Protein AF-A0A918CAI2-F1 (afdb_monomer_lite)

Secondary structure (DSSP, 8-state):
-HHHHHHHHHHHHHHHHHHHHHHHS--PPP-S-TT--HHHHSTTTTTT--SS-HHHHHHHHHHHHHHHHHHHHHHHHHHHHHHHHHHHTT--

Radius of gyration: 20.17 Å; chains: 1; bounding box: 49×28×51 Å

Structure (mmCIF, N/CA/C/O backbone):
data_AF-A0A918CAI2-F1
#
_entry.id   AF-A0A918CAI2-F1
#
loop_
_atom_site.group_PDB
_atom_site.id
_atom_site.type_symbol
_atom_site.label_atom_id
_atom_site.label_alt_id
_atom_site.label_comp_id
_atom_site.label_asym_id
_atom_site.label_entity_id
_atom_site.label_seq_id
_atom_site.pdbx_PDB_ins_code
_atom_site.Cartn_x
_atom_site.Cartn_y
_atom_site.Cartn_z
_atom_site.occupancy
_atom_site.B_iso_or_equiv
_atom_site.auth_seq_id
_atom_site.auth_comp_id
_atom_site.auth_asym_id
_atom_site.auth_atom_id
_atom_site.pdbx_PDB_model_num
ATOM 1 N N . MET A 1 1 ? -6.149 6.532 20.893 1.00 63.09 1 MET A N 1
ATOM 2 C CA . MET A 1 1 ? -6.402 5.523 19.830 1.00 63.09 1 MET A CA 1
ATOM 3 C C . MET A 1 1 ? -6.968 6.096 18.528 1.00 63.09 1 MET A C 1
ATOM 5 O O . MET A 1 1 ? -6.476 5.703 17.482 1.00 63.09 1 MET A O 1
ATOM 9 N N . LYS A 1 2 ? -7.941 7.028 18.535 1.00 66.06 2 LYS A N 1
ATOM 10 C CA . LYS A 1 2 ? -8.491 7.622 17.289 1.00 66.06 2 LYS A CA 1
ATOM 11 C C . LYS A 1 2 ? -7.423 8.243 16.369 1.00 66.06 2 LYS A C 1
ATOM 13 O O . LYS A 1 2 ? -7.466 8.021 15.169 1.00 66.06 2 LYS A O 1
ATOM 18 N N . ILE A 1 3 ? -6.442 8.943 16.947 1.00 76.00 3 ILE A N 1
ATOM 19 C CA . ILE A 1 3 ? -5.320 9.563 16.216 1.00 76.00 3 ILE A CA 1
ATOM 20 C C . ILE A 1 3 ? -4.480 8.525 15.454 1.00 76.00 3 ILE A C 1
ATOM 22 O O . ILE A 1 3 ? -4.139 8.757 14.302 1.00 76.00 3 ILE A O 1
ATOM 26 N N . GLY A 1 4 ? -4.214 7.353 16.044 1.00 79.06 4 GLY A N 1
ATOM 27 C CA . GLY A 1 4 ? -3.443 6.293 15.380 1.00 79.06 4 GLY A CA 1
ATOM 28 C C . GLY A 1 4 ? -4.169 5.681 14.180 1.00 79.06 4 GLY A C 1
ATOM 29 O O . GLY A 1 4 ? -3.551 5.382 13.166 1.00 79.06 4 GLY A O 1
ATOM 30 N N . LEU A 1 5 ? -5.496 5.567 14.258 1.00 80.06 5 LEU A N 1
ATOM 31 C CA . LEU A 1 5 ? -6.320 5.008 13.184 1.00 80.06 5 LEU A CA 1
ATOM 32 C C . LEU A 1 5 ? -6.439 5.978 11.996 1.00 80.06 5 LEU A C 1
ATOM 34 O O . LEU A 1 5 ? -6.359 5.560 10.844 1.00 80.06 5 LEU A O 1
ATOM 38 N N . VAL A 1 6 ? -6.548 7.281 12.279 1.00 82.75 6 VAL A N 1
ATOM 39 C CA . VAL A 1 6 ? -6.487 8.334 11.252 1.00 82.75 6 VA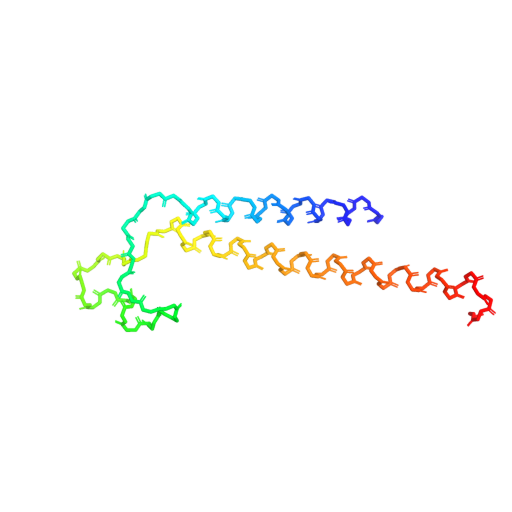L A CA 1
ATOM 40 C C . VAL A 1 6 ? -5.103 8.370 10.603 1.00 82.75 6 VAL A C 1
ATOM 42 O O . VAL A 1 6 ? -5.018 8.387 9.380 1.00 82.75 6 VAL A O 1
ATOM 45 N N . ALA A 1 7 ? -4.027 8.303 11.392 1.00 87.00 7 ALA A N 1
ATOM 46 C CA . ALA A 1 7 ? -2.664 8.265 10.866 1.00 87.00 7 ALA A CA 1
ATOM 47 C C . ALA A 1 7 ? -2.419 7.040 9.965 1.00 87.00 7 ALA A C 1
ATOM 49 O O . ALA A 1 7 ? -1.841 7.187 8.891 1.00 87.00 7 ALA A O 1
ATOM 50 N N . MET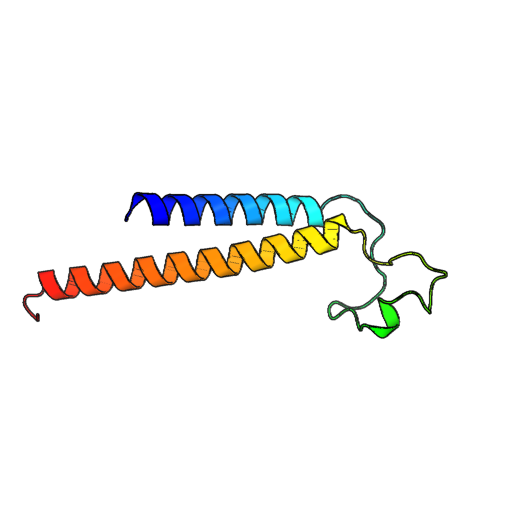 A 1 8 ? -2.917 5.855 10.343 1.00 85.88 8 MET A N 1
ATOM 51 C CA . MET A 1 8 ? -2.865 4.659 9.489 1.00 85.88 8 MET A CA 1
ATOM 52 C C . MET A 1 8 ? -3.656 4.831 8.192 1.00 85.88 8 MET A C 1
A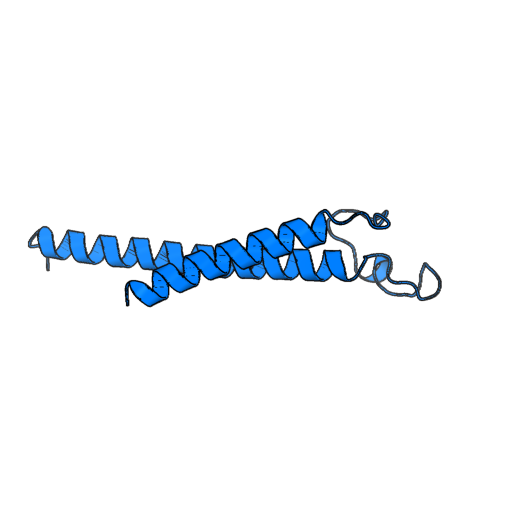TOM 54 O O . MET A 1 8 ? -3.164 4.447 7.135 1.00 85.88 8 MET A O 1
ATOM 58 N N . GLY A 1 9 ? -4.854 5.422 8.252 1.00 85.88 9 GLY A N 1
ATOM 59 C CA . GLY A 1 9 ? -5.659 5.692 7.059 1.00 85.88 9 GLY A CA 1
ATO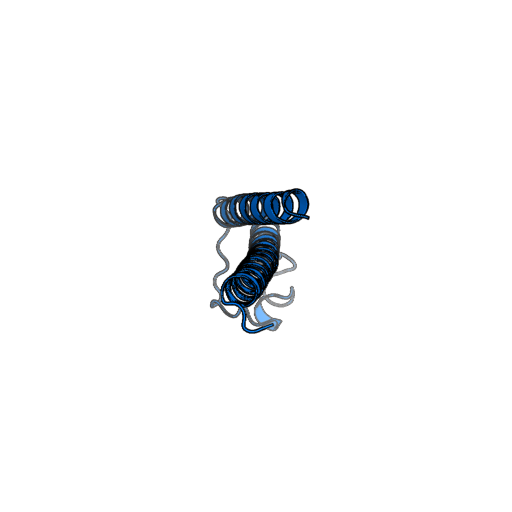M 60 C C . GLY A 1 9 ? -4.970 6.661 6.094 1.00 85.88 9 GLY A C 1
ATOM 61 O O . GLY A 1 9 ? -4.892 6.389 4.898 1.00 85.88 9 GLY A O 1
ATOM 62 N N . VAL A 1 10 ? -4.406 7.754 6.617 1.00 89.50 10 VAL A N 1
ATOM 63 C CA . VAL A 1 10 ? -3.631 8.721 5.823 1.00 89.50 10 VAL A CA 1
ATOM 64 C C . VAL A 1 10 ? -2.381 8.061 5.242 1.00 89.50 10 VAL A C 1
ATOM 66 O O . VAL A 1 10 ? -2.119 8.208 4.053 1.00 89.50 10 VAL A O 1
ATOM 69 N N . GLY A 1 11 ? -1.648 7.279 6.039 1.00 88.94 11 GLY A N 1
ATOM 70 C CA . GLY A 1 11 ? -0.473 6.542 5.574 1.00 88.94 11 GLY A CA 1
ATOM 71 C C . GLY A 1 11 ? -0.804 5.566 4.444 1.00 88.94 11 GLY A C 1
ATOM 72 O O . GLY A 1 11 ? -0.125 5.564 3.421 1.00 88.94 11 GLY A O 1
ATOM 73 N N . ALA A 1 12 ? -1.888 4.798 4.577 1.00 88.12 12 ALA A N 1
ATOM 74 C CA . ALA A 1 12 ? -2.364 3.904 3.524 1.00 88.12 12 ALA A CA 1
ATOM 75 C C . ALA A 1 12 ? -2.734 4.673 2.244 1.00 88.12 12 ALA A C 1
ATOM 77 O O . ALA A 1 12 ? -2.338 4.265 1.154 1.00 88.12 12 ALA A O 1
ATOM 78 N N . ALA A 1 13 ? -3.429 5.808 2.362 1.00 89.75 13 ALA A N 1
ATOM 79 C CA . ALA A 1 13 ? -3.776 6.642 1.212 1.00 89.75 13 ALA A CA 1
ATOM 80 C C . ALA A 1 13 ? -2.529 7.195 0.504 1.00 89.75 13 ALA A C 1
ATOM 82 O O . ALA A 1 13 ? -2.429 7.112 -0.718 1.00 89.75 13 ALA A O 1
ATOM 83 N N . VAL A 1 14 ? -1.551 7.700 1.262 1.00 93.75 14 VAL A N 1
ATOM 84 C CA . VAL A 1 14 ? -0.283 8.199 0.710 1.00 93.75 14 VAL A CA 1
ATOM 85 C C . VAL A 1 14 ? 0.476 7.076 0.003 1.00 93.75 14 VAL A C 1
ATOM 87 O O . VAL A 1 14 ? 0.891 7.255 -1.139 1.00 93.75 14 VAL A O 1
ATOM 90 N N . LEU A 1 15 ? 0.608 5.903 0.628 1.00 92.38 15 LEU A N 1
ATOM 91 C CA . LEU A 1 15 ? 1.272 4.745 0.020 1.00 92.38 15 LEU A CA 1
ATOM 92 C C . LEU A 1 15 ? 0.571 4.291 -1.265 1.00 92.38 15 LEU A C 1
ATOM 94 O O . LEU A 1 15 ? 1.248 3.977 -2.242 1.00 92.38 15 LEU A O 1
ATOM 98 N N . ALA A 1 16 ? -0.765 4.303 -1.296 1.00 91.94 16 ALA A N 1
ATOM 99 C CA . ALA A 1 16 ? -1.526 3.977 -2.496 1.00 91.94 16 ALA A CA 1
ATOM 100 C C . ALA A 1 16 ? -1.262 4.985 -3.620 1.00 91.94 16 ALA A C 1
ATOM 102 O O . ALA A 1 16 ? -0.990 4.576 -4.745 1.00 91.94 16 ALA A O 1
ATOM 103 N N . ILE A 1 17 ? -1.290 6.287 -3.317 1.00 93.62 17 ILE A N 1
ATOM 104 C CA . ILE A 1 17 ? -1.017 7.346 -4.299 1.00 93.62 17 ILE A CA 1
ATOM 105 C C . ILE A 1 17 ? 0.399 7.194 -4.856 1.00 93.62 17 ILE A C 1
ATOM 107 O O . ILE A 1 17 ? 0.573 7.161 -6.073 1.00 93.62 17 ILE A O 1
ATOM 111 N N . VAL A 1 18 ? 1.403 7.039 -3.989 1.00 93.19 18 VAL A N 1
ATOM 112 C CA . VAL A 1 18 ? 2.796 6.840 -4.416 1.00 93.19 18 VAL A CA 1
ATOM 113 C C . VAL A 1 18 ? 2.924 5.567 -5.256 1.00 93.19 18 VAL A C 1
ATOM 115 O O . VAL A 1 18 ? 3.555 5.592 -6.311 1.00 93.19 18 VAL A O 1
ATOM 118 N N . GLY A 1 19 ? 2.281 4.473 -4.844 1.00 89.06 19 GLY A N 1
ATOM 119 C CA . GLY A 1 19 ? 2.285 3.215 -5.584 1.00 89.06 19 GLY A CA 1
ATOM 120 C C . GLY A 1 19 ? 1.683 3.338 -6.986 1.00 89.06 19 GLY A C 1
ATOM 121 O O . GLY A 1 19 ? 2.281 2.877 -7.959 1.00 89.06 19 GLY A O 1
ATOM 122 N N . VAL A 1 20 ? 0.544 4.026 -7.106 1.00 90.94 20 VAL A N 1
ATOM 123 C CA . VAL A 1 20 ? -0.108 4.318 -8.392 1.00 90.94 20 VAL A CA 1
ATOM 124 C C . VAL A 1 20 ? 0.788 5.180 -9.274 1.00 90.94 20 VAL A C 1
ATOM 126 O O . VAL A 1 20 ? 0.994 4.839 -10.437 1.00 90.94 20 VAL A O 1
ATOM 129 N N . VAL A 1 21 ? 1.365 6.254 -8.728 1.00 92.12 21 VAL A N 1
ATOM 130 C CA . VAL A 1 21 ? 2.280 7.129 -9.473 1.00 92.12 21 VAL A CA 1
ATOM 131 C C . VAL A 1 21 ? 3.446 6.319 -10.036 1.00 92.12 21 VAL A C 1
ATOM 133 O O . VAL A 1 21 ? 3.703 6.390 -11.236 1.00 92.12 21 VAL A O 1
ATOM 136 N N . LEU A 1 22 ? 4.087 5.482 -9.213 1.00 87.81 22 LEU A N 1
ATOM 137 C CA . LEU A 1 22 ? 5.200 4.622 -9.628 1.00 87.81 22 LEU A CA 1
ATOM 138 C C . LEU A 1 22 ? 4.839 3.628 -10.744 1.00 87.81 22 LEU A C 1
ATOM 140 O O . LEU A 1 22 ? 5.685 3.322 -11.584 1.00 87.81 22 LEU A O 1
ATOM 144 N N . ILE A 1 23 ? 3.601 3.131 -10.777 1.00 85.75 23 ILE A N 1
ATOM 145 C CA . ILE A 1 23 ? 3.119 2.221 -11.830 1.00 85.75 23 ILE A CA 1
ATOM 146 C C . ILE A 1 23 ? 2.843 2.957 -13.145 1.00 85.75 23 ILE A C 1
ATOM 148 O O . ILE A 1 23 ? 3.008 2.360 -14.214 1.00 85.75 23 ILE A O 1
ATOM 152 N N . LEU A 1 24 ? 2.398 4.213 -13.060 1.00 87.81 24 LEU A N 1
ATOM 153 C CA . LEU A 1 24 ? 2.018 5.044 -14.204 1.00 87.81 24 LEU A CA 1
ATOM 154 C C . LEU A 1 24 ? 3.200 5.771 -14.851 1.00 87.81 24 LEU A C 1
ATOM 156 O O . LEU A 1 24 ? 3.033 6.334 -15.933 1.00 87.81 24 LEU A O 1
ATOM 160 N N . LEU A 1 25 ? 4.382 5.762 -14.225 1.00 86.56 25 LEU A N 1
ATOM 161 C CA . LEU A 1 25 ? 5.583 6.314 -14.843 1.00 86.56 25 LEU A CA 1
ATOM 162 C C . LEU A 1 25 ? 5.846 5.636 -16.200 1.00 86.56 25 LEU A C 1
ATOM 164 O O . LEU A 1 25 ? 5.826 4.402 -16.285 1.00 86.56 25 LEU A O 1
ATOM 168 N N . PRO A 1 26 ? 6.109 6.421 -17.262 1.00 76.31 26 PRO A N 1
ATOM 169 C CA . PRO A 1 26 ? 6.401 5.875 -18.575 1.00 76.31 26 PRO A CA 1
ATOM 170 C C . PRO A 1 26 ? 7.680 5.046 -18.500 1.00 76.31 26 PRO A C 1
ATOM 172 O O . PRO A 1 26 ? 8.757 5.544 -18.175 1.00 76.31 26 PRO A O 1
ATOM 175 N N . ALA A 1 27 ? 7.546 3.759 -18.786 1.00 72.56 27 ALA A N 1
ATOM 176 C CA . ALA A 1 27 ? 8.647 2.819 -18.803 1.00 72.56 27 ALA A CA 1
ATOM 177 C C . ALA A 1 27 ? 8.352 1.695 -19.801 1.00 72.56 27 ALA A C 1
ATOM 179 O O . ALA A 1 27 ? 7.197 1.470 -20.180 1.00 72.56 27 ALA A O 1
ATOM 180 N N . SER A 1 28 ? 9.401 0.993 -20.234 1.00 67.12 28 SER A N 1
ATOM 181 C CA . SER A 1 28 ? 9.280 -0.165 -21.117 1.00 67.12 28 SER A CA 1
ATOM 182 C C . SER A 1 28 ? 8.292 -1.169 -20.520 1.00 67.12 28 SER A C 1
ATOM 184 O O . SER A 1 28 ? 8.443 -1.649 -19.394 1.00 67.12 28 SER A O 1
ATOM 186 N N . SER A 1 29 ? 7.215 -1.434 -21.259 1.00 63.19 29 SER A N 1
ATOM 187 C CA . SER A 1 29 ? 6.190 -2.372 -20.819 1.00 63.19 29 SER A CA 1
ATOM 188 C C . SER A 1 29 ? 6.689 -3.793 -21.030 1.00 63.19 29 SER A C 1
ATOM 190 O O . SER A 1 29 ? 7.060 -4.169 -22.137 1.00 63.19 29 SER A O 1
ATOM 192 N N . ALA A 1 30 ? 6.689 -4.576 -19.954 1.00 65.62 30 ALA A N 1
ATOM 193 C CA . ALA A 1 30 ? 6.926 -6.005 -20.024 1.00 65.62 30 ALA A CA 1
ATOM 194 C C . ALA A 1 30 ? 5.916 -6.667 -20.978 1.00 65.62 30 ALA A C 1
ATOM 196 O O . ALA A 1 30 ? 4.716 -6.416 -20.878 1.00 65.62 30 ALA A O 1
ATOM 197 N N . SER A 1 31 ? 6.399 -7.524 -21.877 1.00 66.81 31 SER A N 1
ATOM 198 C CA . SER A 1 31 ? 5.596 -8.228 -22.889 1.00 66.81 31 SER A CA 1
ATOM 199 C C . SER A 1 31 ? 4.983 -9.549 -22.400 1.00 66.81 31 SER A C 1
ATOM 201 O O . SER A 1 31 ? 4.449 -10.316 -23.197 1.00 66.81 31 SER A O 1
ATOM 203 N N . PHE A 1 32 ? 5.043 -9.838 -21.098 1.00 72.06 32 PHE A N 1
ATOM 204 C CA . PHE A 1 32 ? 4.500 -11.062 -20.505 1.00 72.06 32 PHE A CA 1
ATOM 205 C C . PHE A 1 32 ? 3.131 -10.835 -19.838 1.00 72.06 32 PHE A C 1
ATOM 207 O O . PHE A 1 32 ? 2.763 -9.714 -19.487 1.00 72.06 32 PHE A O 1
ATOM 214 N N . GLY A 1 33 ? 2.370 -11.915 -19.632 1.00 67.69 33 GLY A N 1
ATOM 215 C CA . GLY A 1 33 ? 1.040 -11.867 -19.010 1.00 67.69 33 GLY A CA 1
ATOM 216 C C . GLY A 1 33 ? 1.045 -11.430 -17.536 1.00 67.69 33 GLY A C 1
ATOM 217 O O . GLY A 1 33 ? 2.067 -11.476 -16.860 1.00 67.69 33 GLY A O 1
ATOM 218 N N . TRP A 1 34 ? -0.124 -11.059 -17.005 1.00 72.81 34 TRP A N 1
ATOM 219 C CA . TRP A 1 34 ? -0.300 -10.467 -15.665 1.00 72.81 34 TRP A CA 1
ATOM 220 C C . TRP A 1 34 ? 0.327 -11.254 -14.497 1.00 72.81 34 TRP A C 1
ATOM 222 O O . TRP A 1 34 ? 0.743 -10.649 -13.512 1.00 72.81 34 TRP A O 1
ATOM 232 N N . PHE A 1 35 ? 0.422 -12.585 -14.609 1.00 70.56 35 PHE A N 1
ATOM 233 C CA . PHE A 1 35 ? 1.006 -13.450 -13.578 1.00 70.56 35 PHE A CA 1
ATOM 234 C C . PHE A 1 35 ? 2.538 -13.412 -13.541 1.00 70.56 35 PHE A C 1
ATOM 236 O O . PHE A 1 35 ? 3.131 -13.771 -12.529 1.00 70.56 35 PHE A O 1
ATOM 243 N N . ALA A 1 36 ? 3.175 -12.956 -14.627 1.00 65.81 36 ALA A N 1
ATOM 244 C CA . ALA A 1 36 ? 4.614 -12.751 -14.725 1.00 65.81 36 ALA A CA 1
ATOM 245 C C . ALA A 1 36 ? 5.429 -13.943 -14.185 1.00 65.81 36 ALA A C 1
ATOM 247 O O . ALA A 1 36 ? 6.089 -13.853 -13.146 1.00 65.81 36 ALA A O 1
ATOM 248 N N . TYR A 1 37 ? 5.331 -15.071 -14.895 1.00 64.44 37 TYR A N 1
ATOM 249 C CA . TYR A 1 37 ? 5.995 -16.326 -14.547 1.00 64.44 37 TYR A CA 1
ATOM 250 C C . TYR A 1 37 ? 7.503 -16.122 -14.348 1.00 64.44 37 TYR A C 1
ATOM 252 O O . TYR A 1 37 ? 8.169 -15.527 -15.197 1.00 64.44 37 TYR A O 1
ATOM 260 N N . GLN A 1 38 ? 8.036 -16.636 -13.235 1.00 59.59 38 GLN A N 1
ATOM 261 C CA . GLN A 1 38 ? 9.436 -16.462 -12.819 1.00 59.59 38 GLN A CA 1
ATOM 262 C C . GLN A 1 38 ? 10.473 -16.776 -13.915 1.00 59.59 38 GLN A C 1
ATOM 264 O O . GLN A 1 38 ? 11.343 -15.938 -14.128 1.00 59.59 38 GLN A O 1
ATOM 269 N N . PRO A 1 39 ? 10.353 -17.865 -14.706 1.00 58.50 39 PRO A N 1
ATOM 270 C CA . PRO A 1 39 ? 11.313 -18.153 -15.777 1.00 58.50 39 PRO A CA 1
ATOM 271 C C . PRO A 1 39 ? 11.355 -17.086 -16.882 1.00 58.50 39 PRO A C 1
ATOM 273 O O . PRO A 1 39 ? 12.369 -16.932 -17.546 1.00 58.50 39 PRO A O 1
ATOM 276 N N . SER A 1 40 ? 10.262 -16.343 -17.087 1.00 55.31 40 SER A N 1
ATOM 277 C CA . SER A 1 40 ? 10.180 -15.227 -18.041 1.00 55.31 40 SER A CA 1
ATOM 278 C C . SER A 1 40 ? 10.556 -13.878 -17.414 1.00 55.31 40 SER A C 1
ATOM 280 O O . SER A 1 40 ? 10.768 -12.905 -18.136 1.00 55.31 40 SER A O 1
ATOM 282 N N . ARG A 1 41 ? 10.599 -13.801 -16.077 1.00 52.47 41 ARG A N 1
ATOM 283 C CA . ARG A 1 41 ? 11.006 -12.620 -15.300 1.00 52.47 41 ARG A CA 1
ATOM 284 C C . ARG A 1 41 ? 12.505 -12.604 -15.006 1.00 52.47 41 ARG A C 1
ATOM 286 O O . ARG A 1 41 ? 13.085 -11.521 -14.978 1.00 52.47 41 ARG A O 1
ATOM 293 N N . ASP A 1 42 ? 13.102 -13.773 -14.797 1.00 55.97 42 ASP A N 1
ATOM 294 C CA . ASP A 1 42 ? 14.503 -13.920 -14.425 1.00 55.97 42 ASP A CA 1
ATOM 295 C C . ASP A 1 42 ? 15.392 -14.058 -15.668 1.00 55.97 42 ASP A C 1
ATOM 297 O O . ASP A 1 42 ? 15.235 -14.981 -16.460 1.00 55.97 42 ASP A O 1
ATOM 301 N N . PHE A 1 43 ? 16.300 -13.086 -15.803 1.00 54.22 43 PHE A N 1
ATOM 302 C CA . PHE A 1 43 ? 17.610 -12.969 -16.478 1.00 54.22 43 PHE A CA 1
ATOM 303 C C . PHE A 1 43 ? 18.039 -13.892 -17.644 1.00 54.22 43 PHE A C 1
ATOM 305 O O . PHE A 1 43 ? 18.859 -13.459 -18.456 1.00 54.22 43 PHE A O 1
ATOM 312 N N . GLY A 1 44 ? 17.532 -15.118 -17.773 1.00 51.81 44 GLY A N 1
ATOM 313 C CA . GLY A 1 44 ? 17.975 -16.119 -18.746 1.00 51.81 44 GLY A CA 1
ATOM 314 C C . GLY A 1 44 ? 17.509 -15.895 -20.189 1.00 51.81 44 GLY A C 1
ATOM 315 O O . GLY A 1 44 ? 18.187 -16.347 -21.105 1.00 51.81 44 GLY A O 1
ATOM 316 N N . PHE A 1 45 ? 16.401 -15.179 -20.422 1.00 53.78 45 PHE A N 1
ATOM 317 C CA . PHE A 1 45 ? 15.827 -15.024 -21.773 1.00 53.78 45 PHE A CA 1
ATOM 318 C C . PHE A 1 45 ? 16.173 -13.706 -22.501 1.00 53.78 45 PHE A C 1
ATOM 320 O O . PHE A 1 45 ? 15.956 -13.625 -23.706 1.00 53.78 45 PHE A O 1
ATOM 327 N N . VAL A 1 46 ? 16.712 -12.677 -21.824 1.00 54.59 46 VAL A N 1
ATOM 328 C CA . VAL A 1 46 ? 16.906 -11.315 -22.399 1.00 54.59 46 VAL A CA 1
ATOM 329 C C . VAL A 1 46 ? 18.251 -10.645 -22.055 1.00 54.59 46 VAL A C 1
ATOM 331 O O . VAL A 1 46 ? 18.359 -9.422 -22.037 1.00 54.59 46 VAL A O 1
ATOM 334 N N . GLY A 1 47 ? 19.314 -11.414 -21.800 1.00 56.31 47 GLY A N 1
ATOM 335 C CA . GLY A 1 47 ? 20.672 -10.848 -21.716 1.00 56.31 47 GLY A CA 1
ATOM 336 C C . GLY A 1 47 ? 20.943 -9.978 -20.480 1.00 56.31 47 GLY A C 1
ATOM 337 O O . GLY A 1 47 ? 21.698 -9.014 -20.557 1.00 56.31 47 GLY A O 1
ATOM 338 N N . GLY A 1 48 ? 20.341 -10.311 -19.334 1.00 57.56 48 GLY A N 1
ATOM 339 C CA . GLY A 1 48 ? 20.673 -9.686 -18.047 1.00 57.56 48 GLY A CA 1
ATOM 340 C C . GLY A 1 48 ? 19.872 -8.432 -17.667 1.00 57.56 48 GLY A C 1
ATOM 341 O O . GLY A 1 48 ? 20.032 -7.933 -16.554 1.00 57.56 48 GLY A O 1
ATOM 342 N N . LEU A 1 49 ? 18.987 -7.927 -18.532 1.00 55.81 49 LEU A N 1
ATOM 343 C CA . LEU A 1 49 ? 18.131 -6.775 -18.221 1.00 55.81 49 LEU A CA 1
ATOM 344 C C . LEU A 1 49 ? 16.803 -7.224 -17.595 1.00 55.81 49 LEU A C 1
ATOM 346 O O . LEU A 1 49 ? 16.099 -8.059 -18.160 1.00 55.81 49 LEU A O 1
ATOM 350 N N . SER A 1 50 ? 16.442 -6.648 -16.439 1.00 61.50 50 SER A N 1
ATOM 351 C CA . SER A 1 50 ? 15.132 -6.879 -15.813 1.00 61.50 50 SER A CA 1
ATOM 352 C C . SER A 1 50 ? 14.019 -6.389 -16.748 1.00 61.50 50 SER A C 1
ATOM 354 O O . SER A 1 50 ? 13.967 -5.192 -17.044 1.00 61.50 50 SER A O 1
ATOM 356 N N . PRO A 1 51 ? 13.088 -7.260 -17.177 1.00 68.19 51 PRO A N 1
ATOM 357 C CA . PRO A 1 51 ? 11.990 -6.870 -18.060 1.00 68.19 51 PRO A CA 1
ATOM 358 C C . PRO A 1 51 ? 10.950 -5.985 -17.356 1.00 68.19 51 PRO A C 1
ATOM 360 O O . PRO A 1 51 ? 10.110 -5.376 -18.016 1.00 68.19 51 PRO A O 1
ATOM 363 N N . VAL A 1 52 ? 10.994 -5.898 -16.019 1.00 73.94 52 VAL A N 1
ATOM 364 C CA . VAL A 1 52 ? 10.160 -4.983 -15.232 1.00 73.94 52 VAL A CA 1
ATOM 365 C C . VAL A 1 52 ? 11.009 -3.828 -14.713 1.00 73.94 52 VAL A C 1
ATOM 367 O O . VAL A 1 52 ? 11.981 -4.069 -13.988 1.00 73.94 52 VAL A O 1
ATOM 370 N N . PRO A 1 53 ? 10.616 -2.577 -15.000 1.00 78.38 53 PRO A N 1
ATOM 371 C CA . PRO A 1 53 ? 11.222 -1.403 -14.392 1.00 78.38 53 PRO A CA 1
ATOM 372 C C . PRO A 1 53 ? 11.114 -1.464 -12.856 1.00 78.38 53 PRO A C 1
ATOM 374 O O . PRO A 1 53 ? 10.013 -1.697 -12.345 1.00 78.38 53 PRO A O 1
ATOM 377 N N . PRO A 1 54 ? 12.194 -1.196 -12.096 1.00 81.12 54 PRO A N 1
ATOM 378 C CA . PRO A 1 54 ? 12.172 -1.236 -10.630 1.00 81.12 54 PRO A CA 1
ATOM 379 C C . PRO A 1 54 ? 11.054 -0.391 -10.008 1.00 81.12 54 PRO A C 1
ATOM 381 O O . PRO A 1 54 ? 10.422 -0.818 -9.044 1.00 81.12 54 PRO A O 1
ATOM 384 N N . ALA A 1 55 ? 10.757 0.772 -10.600 1.00 84.69 55 ALA A N 1
ATOM 385 C CA . ALA A 1 55 ? 9.669 1.651 -10.171 1.00 84.69 55 ALA A CA 1
ATOM 386 C C . ALA A 1 55 ? 8.314 0.927 -10.145 1.00 84.69 55 ALA A C 1
ATOM 388 O O . ALA A 1 55 ? 7.586 1.020 -9.160 1.00 84.69 55 ALA A O 1
ATOM 389 N N . ARG A 1 56 ? 8.004 0.128 -11.172 1.00 83.50 56 ARG A N 1
ATOM 390 C CA . ARG A 1 56 ? 6.738 -0.609 -11.255 1.00 83.50 56 ARG A CA 1
ATOM 391 C C . ARG A 1 56 ? 6.650 -1.701 -10.186 1.00 83.50 56 ARG A C 1
ATOM 393 O O . ARG A 1 56 ? 5.592 -1.867 -9.586 1.00 83.50 56 ARG A O 1
ATOM 400 N N . SER A 1 57 ? 7.751 -2.402 -9.905 1.00 84.25 57 SER A N 1
ATOM 401 C CA . SER A 1 57 ? 7.810 -3.408 -8.832 1.00 84.25 57 SER A CA 1
ATOM 402 C C . SER A 1 57 ? 7.550 -2.788 -7.458 1.00 84.25 57 SER A C 1
ATOM 404 O O . SER A 1 57 ? 6.717 -3.287 -6.700 1.00 84.25 57 SER A O 1
ATOM 406 N N . TRP A 1 58 ? 8.202 -1.661 -7.164 1.00 87.69 58 TRP A N 1
ATOM 407 C CA . TRP A 1 58 ? 7.969 -0.917 -5.926 1.00 87.69 58 TRP A CA 1
ATOM 408 C C . TRP A 1 58 ? 6.554 -0.349 -5.851 1.00 87.69 58 TRP A C 1
ATOM 410 O O . TRP A 1 58 ? 5.925 -0.430 -4.800 1.00 87.69 58 TRP A O 1
ATOM 420 N N . GLY A 1 59 ? 6.014 0.151 -6.962 1.00 87.62 59 GLY A N 1
ATOM 421 C CA . GLY A 1 59 ? 4.652 0.670 -7.006 1.00 87.62 59 GLY A CA 1
ATOM 422 C C . GLY A 1 59 ? 3.598 -0.380 -6.648 1.00 87.62 59 GLY A C 1
ATOM 423 O O . GLY A 1 59 ? 2.699 -0.111 -5.849 1.00 87.62 59 GLY A O 1
ATOM 424 N N . ILE A 1 60 ? 3.757 -1.607 -7.158 1.00 88.12 60 ILE A N 1
ATOM 425 C CA . ILE A 1 60 ? 2.889 -2.741 -6.805 1.00 88.12 60 ILE A CA 1
ATOM 426 C C . ILE A 1 60 ? 3.040 -3.096 -5.322 1.00 88.12 60 ILE A C 1
ATOM 428 O O . ILE A 1 60 ? 2.035 -3.269 -4.635 1.00 88.12 60 ILE A O 1
ATOM 432 N N . ALA A 1 61 ? 4.271 -3.170 -4.809 1.00 90.12 61 ALA A N 1
ATOM 433 C CA . ALA A 1 61 ? 4.510 -3.484 -3.401 1.00 90.12 61 ALA A CA 1
ATOM 434 C C . ALA A 1 61 ? 3.851 -2.454 -2.465 1.00 90.12 61 ALA A C 1
ATOM 436 O O . ALA A 1 61 ? 3.167 -2.831 -1.512 1.00 90.12 61 ALA A O 1
ATOM 437 N N . LEU A 1 62 ? 3.988 -1.160 -2.771 1.00 91.56 62 LEU A N 1
ATOM 438 C CA . LEU A 1 62 ? 3.359 -0.081 -2.005 1.00 91.56 62 LEU A CA 1
ATOM 439 C C . LEU A 1 62 ? 1.831 -0.169 -2.034 1.00 91.56 62 LEU A C 1
ATOM 441 O O . LEU A 1 62 ? 1.196 0.031 -0.999 1.00 91.56 62 LEU A O 1
ATOM 445 N N . LEU A 1 63 ? 1.241 -0.523 -3.178 1.00 90.44 63 LEU A N 1
ATOM 446 C CA . LEU A 1 63 ? -0.201 -0.748 -3.277 1.00 90.44 63 LEU A CA 1
ATOM 447 C C . LEU A 1 63 ? -0.667 -1.918 -2.410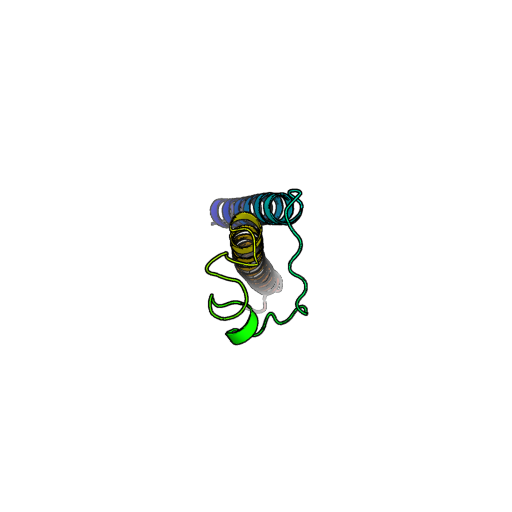 1.00 90.44 63 LEU A C 1
ATOM 449 O O . LEU A 1 63 ? -1.671 -1.789 -1.711 1.00 90.44 63 LEU A O 1
ATOM 453 N N . VAL A 1 64 ? 0.061 -3.036 -2.405 1.00 93.50 64 VAL A N 1
ATOM 454 C CA . VAL A 1 64 ? -0.272 -4.191 -1.553 1.00 93.50 64 VAL A CA 1
ATOM 455 C C . VAL A 1 64 ? -0.243 -3.799 -0.075 1.00 93.50 64 VAL A C 1
ATOM 457 O O . VAL A 1 64 ? -1.180 -4.106 0.665 1.00 93.50 64 VAL A O 1
ATOM 460 N N . VAL A 1 65 ? 0.789 -3.065 0.351 1.00 92.88 65 VAL A N 1
ATOM 461 C CA . VAL A 1 65 ? 0.900 -2.569 1.732 1.00 92.88 65 VAL A CA 1
ATOM 462 C C . VAL A 1 65 ? -0.244 -1.608 2.062 1.00 92.88 65 VAL A C 1
ATOM 464 O O . VAL A 1 65 ? -0.868 -1.736 3.115 1.00 92.88 65 VAL A O 1
ATOM 467 N N . ALA A 1 66 ? -0.565 -0.682 1.158 1.00 90.69 66 ALA A N 1
ATOM 468 C CA . ALA A 1 66 ? -1.661 0.261 1.342 1.00 90.69 66 ALA A CA 1
ATOM 469 C C . ALA A 1 66 ? -3.013 -0.445 1.514 1.00 90.69 66 ALA A C 1
ATOM 471 O O . ALA A 1 66 ? -3.776 -0.106 2.421 1.00 90.69 66 ALA A O 1
ATOM 472 N N . VAL A 1 67 ? -3.293 -1.460 0.691 1.00 92.75 67 VAL A N 1
ATOM 473 C CA . VAL A 1 67 ? -4.522 -2.260 0.784 1.00 92.75 67 VAL A CA 1
ATOM 474 C C . VAL A 1 67 ? -4.583 -3.017 2.109 1.00 92.75 67 VAL A C 1
ATOM 476 O O . VAL A 1 67 ? -5.617 -2.983 2.776 1.00 92.75 67 VAL A O 1
ATOM 479 N N . ALA A 1 68 ? -3.486 -3.649 2.532 1.00 93.38 68 ALA A N 1
ATOM 480 C CA . ALA A 1 68 ? -3.434 -4.380 3.797 1.00 93.38 68 ALA A CA 1
ATOM 481 C C . ALA A 1 68 ? -3.689 -3.460 5.005 1.00 93.38 68 ALA A C 1
ATOM 483 O O . ALA A 1 68 ? -4.516 -3.771 5.867 1.00 93.38 68 ALA A O 1
ATOM 484 N N . LEU A 1 69 ? -3.033 -2.295 5.041 1.00 89.75 69 LEU A N 1
ATOM 485 C CA . LEU A 1 69 ? -3.232 -1.293 6.091 1.00 89.75 69 LEU A CA 1
ATOM 486 C C . LEU A 1 69 ? -4.657 -0.730 6.079 1.00 89.75 69 LEU A C 1
ATOM 488 O O . LEU A 1 69 ? -5.269 -0.585 7.139 1.00 89.75 69 LEU A O 1
ATOM 492 N N . GLY A 1 70 ? -5.201 -0.450 4.892 1.00 87.94 70 GLY A N 1
ATOM 493 C CA . GLY A 1 70 ? -6.568 0.032 4.721 1.00 87.94 70 GLY A CA 1
ATOM 494 C C . GLY A 1 70 ? -7.606 -0.977 5.211 1.00 87.94 70 GLY A C 1
ATOM 495 O O . GLY A 1 70 ? -8.502 -0.615 5.975 1.00 87.94 70 GLY A O 1
ATOM 496 N N . ALA A 1 71 ? -7.453 -2.253 4.847 1.00 90.00 71 ALA A N 1
ATOM 497 C CA . ALA A 1 71 ? -8.329 -3.333 5.297 1.00 90.00 71 ALA A CA 1
ATOM 498 C C . ALA A 1 71 ? -8.277 -3.509 6.822 1.00 90.00 71 ALA A C 1
ATOM 500 O O . ALA A 1 71 ? -9.320 -3.625 7.470 1.00 90.00 71 ALA A O 1
ATOM 501 N N . PHE A 1 72 ? -7.078 -3.457 7.410 1.00 89.62 72 PHE A N 1
ATOM 502 C CA . PHE A 1 72 ? -6.910 -3.535 8.858 1.00 89.62 72 PHE A CA 1
ATOM 503 C C . PHE A 1 72 ? -7.573 -2.350 9.577 1.00 89.62 72 PHE A C 1
ATOM 505 O O . PHE A 1 72 ? -8.344 -2.546 10.521 1.00 89.62 72 PHE A O 1
ATOM 512 N N . ALA A 1 73 ? -7.328 -1.121 9.112 1.00 87.31 73 ALA A N 1
ATOM 513 C CA . ALA A 1 73 ? -7.923 0.081 9.690 1.00 87.31 73 ALA A CA 1
ATOM 514 C C . ALA A 1 73 ? -9.459 0.057 9.591 1.00 87.31 73 ALA A C 1
ATOM 516 O O . ALA A 1 73 ? -10.147 0.360 10.570 1.00 87.31 73 ALA A O 1
ATOM 517 N N . ALA A 1 74 ? -10.001 -0.366 8.445 1.00 87.06 74 ALA A N 1
ATOM 518 C CA . ALA A 1 74 ? -11.438 -0.519 8.241 1.00 87.06 74 ALA A CA 1
ATOM 519 C C . ALA A 1 74 ? -12.041 -1.580 9.177 1.00 87.06 74 ALA A C 1
ATOM 521 O O . ALA A 1 74 ? -13.060 -1.320 9.824 1.00 87.06 74 ALA A O 1
ATOM 522 N N . GLY A 1 75 ? -11.388 -2.739 9.309 1.00 88.88 75 GLY A N 1
ATOM 523 C CA . GLY A 1 75 ? -11.804 -3.806 10.221 1.00 88.88 75 GLY A CA 1
ATOM 524 C C . GLY A 1 75 ? -11.843 -3.345 11.678 1.00 88.88 75 GLY A C 1
ATOM 525 O O . GLY A 1 75 ? -12.841 -3.553 12.375 1.00 88.88 75 GLY A O 1
ATOM 526 N N . TRP A 1 76 ? -10.808 -2.631 12.126 1.00 86.62 76 TRP A N 1
ATOM 527 C CA . TRP A 1 76 ? -10.751 -2.082 13.481 1.00 86.62 76 TRP A CA 1
ATOM 528 C C . TRP A 1 76 ? -11.826 -1.014 13.727 1.00 86.62 76 TRP A C 1
ATOM 530 O O . TRP A 1 76 ? -12.490 -1.000 14.772 1.00 86.62 76 TRP A O 1
ATOM 540 N N . ALA A 1 77 ? -12.036 -0.117 12.760 1.00 85.75 77 ALA A N 1
ATOM 541 C CA . ALA A 1 77 ? -13.064 0.914 12.845 1.00 85.75 77 ALA A CA 1
ATOM 542 C C . ALA A 1 77 ? -14.467 0.295 12.963 1.00 85.75 77 ALA A C 1
ATOM 544 O O . ALA A 1 77 ? -15.223 0.680 13.860 1.00 85.75 77 ALA A O 1
ATOM 545 N N . LEU A 1 78 ? -14.782 -0.712 12.140 1.00 87.88 78 LEU A N 1
ATOM 546 C CA . LEU A 1 78 ? -16.050 -1.444 12.215 1.00 87.88 78 LEU A CA 1
ATOM 547 C C . LEU A 1 78 ? -16.216 -2.185 13.548 1.00 87.88 78 LEU A C 1
ATOM 549 O O . LEU A 1 78 ? -17.284 -2.103 14.160 1.00 87.88 78 LEU A O 1
ATOM 553 N N . GLY A 1 79 ? -15.174 -2.874 14.022 1.00 85.69 79 GLY A N 1
ATOM 554 C CA . GLY A 1 79 ? -15.200 -3.598 15.296 1.00 85.69 79 GLY A CA 1
ATOM 555 C C . GLY A 1 79 ? -15.485 -2.675 16.482 1.00 85.69 79 GLY A C 1
ATOM 556 O O . GLY A 1 79 ? -16.402 -2.923 17.265 1.00 85.69 79 GLY A O 1
ATOM 557 N N . SER A 1 80 ? -14.781 -1.541 16.552 1.00 82.88 80 SER A N 1
ATOM 558 C CA . SER A 1 80 ? -14.974 -0.542 17.613 1.00 82.88 80 SER A CA 1
ATOM 559 C C . SER A 1 80 ? -16.321 0.193 17.545 1.00 82.88 80 SER A C 1
ATOM 561 O O . SER A 1 80 ? -16.785 0.753 18.540 1.00 82.88 80 SER A O 1
ATOM 563 N N . ALA A 1 81 ? -16.951 0.262 16.370 1.00 81.12 81 ALA A N 1
ATOM 564 C CA . ALA A 1 81 ? -18.293 0.820 16.223 1.00 81.12 81 ALA A CA 1
ATOM 565 C C . ALA A 1 81 ? -19.363 -0.155 16.740 1.00 81.12 81 ALA A C 1
ATOM 567 O O . ALA A 1 81 ? -20.345 0.278 17.346 1.00 81.12 81 ALA A O 1
ATOM 568 N N . ARG A 1 82 ? -19.159 -1.466 16.548 1.00 81.25 82 ARG A N 1
ATOM 569 C CA . ARG A 1 82 ? -20.081 -2.508 17.024 1.00 81.25 82 ARG A CA 1
ATOM 570 C C . ARG A 1 82 ? -20.102 -2.616 18.546 1.00 81.25 82 ARG A C 1
ATOM 572 O O . ARG A 1 82 ? -21.192 -2.640 19.109 1.00 81.25 82 ARG A O 1
ATOM 579 N N . THR A 1 83 ? -18.946 -2.603 19.209 1.00 78.75 83 THR A N 1
ATOM 580 C CA . THR A 1 83 ? -18.873 -2.648 20.684 1.00 78.75 83 THR A CA 1
ATOM 581 C C . THR A 1 83 ? -19.585 -1.461 21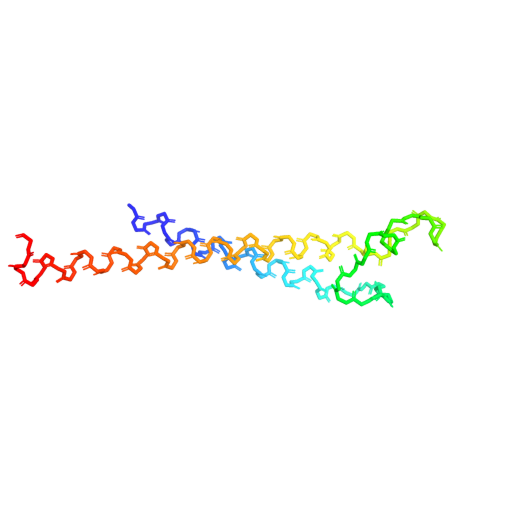.329 1.00 78.75 83 THR A C 1
ATOM 583 O O . THR A 1 83 ? -20.437 -1.649 22.191 1.00 78.75 83 THR A O 1
ATOM 586 N N . ARG A 1 84 ? -19.361 -0.245 20.816 1.00 75.19 84 ARG A N 1
ATOM 587 C CA . ARG A 1 84 ? -20.056 0.964 21.294 1.00 75.19 84 ARG A CA 1
ATOM 588 C C . ARG A 1 84 ? -21.570 0.917 21.088 1.00 75.19 84 ARG A C 1
ATOM 590 O O . ARG A 1 84 ? -22.315 1.473 21.889 1.00 75.19 84 ARG A O 1
ATOM 597 N N . LYS A 1 85 ? -22.041 0.282 20.010 1.00 77.06 85 LYS A N 1
ATOM 598 C CA . LYS A 1 85 ? -23.479 0.116 19.750 1.00 77.06 85 LYS A CA 1
ATOM 599 C C . LYS A 1 85 ? -24.118 -0.883 20.723 1.00 77.06 85 LYS A C 1
ATOM 601 O O . LYS A 1 85 ? -25.263 -0.677 21.111 1.00 77.06 85 LYS A O 1
ATOM 606 N N . LEU A 1 86 ? -23.387 -1.926 21.117 1.00 74.62 86 LEU A N 1
ATOM 607 C CA . LEU A 1 86 ? -23.846 -2.923 22.089 1.00 74.62 86 LEU A CA 1
ATOM 608 C C . LEU A 1 86 ? -23.940 -2.341 23.507 1.00 74.62 86 LEU A C 1
ATOM 610 O O . LEU A 1 86 ? -24.983 -2.498 24.136 1.00 74.62 86 LEU A O 1
ATOM 614 N N . GLU A 1 87 ? -22.932 -1.585 23.956 1.00 70.25 87 GLU A N 1
ATOM 615 C CA . GLU A 1 87 ? -22.982 -0.869 25.245 1.00 70.25 87 GLU A CA 1
ATOM 616 C C . GLU A 1 87 ? -24.165 0.107 25.312 1.00 70.25 87 GLU A C 1
ATOM 618 O O . GLU A 1 87 ? -24.920 0.117 26.281 1.00 70.25 87 GLU A O 1
ATOM 623 N N . ARG A 1 88 ? -24.404 0.884 24.245 1.00 68.25 88 ARG A N 1
ATOM 624 C CA . ARG A 1 88 ? -25.549 1.812 24.176 1.00 68.25 88 ARG A CA 1
ATOM 625 C C . ARG A 1 88 ? -26.915 1.123 24.152 1.00 68.25 88 ARG A C 1
ATOM 627 O O . ARG A 1 88 ? -27.916 1.777 24.420 1.00 68.25 88 ARG A O 1
ATOM 634 N N . SER A 1 89 ? -26.965 -0.157 23.788 1.00 75.50 89 SER A N 1
ATOM 635 C CA . SER A 1 89 ? -28.196 -0.946 23.698 1.00 75.50 89 SER A CA 1
ATOM 636 C C . SER A 1 89 ? -28.560 -1.642 25.019 1.00 75.50 89 SER A C 1
ATOM 638 O O . SER A 1 89 ? -29.559 -2.361 25.039 1.00 75.50 89 SER A O 1
ATOM 640 N N . GLY A 1 90 ? -27.769 -1.480 26.090 1.00 64.38 90 GLY A N 1
ATOM 641 C CA . GLY A 1 90 ? -28.039 -2.099 27.395 1.00 64.38 90 GLY A CA 1
ATOM 642 C C . GLY A 1 90 ? -27.969 -3.631 27.390 1.00 64.38 90 GLY A C 1
ATOM 643 O O . GLY A 1 90 ? -28.637 -4.272 28.191 1.00 64.38 90 GLY A O 1
ATOM 644 N N . ARG A 1 91 ? -27.217 -4.222 26.450 1.00 59.12 91 ARG A N 1
ATOM 645 C CA . ARG A 1 91 ? -27.048 -5.682 26.301 1.00 59.12 91 ARG A CA 1
ATOM 646 C C . ARG A 1 91 ? -25.654 -6.178 26.714 1.00 59.12 91 ARG A C 1
ATOM 648 O O . ARG A 1 91 ? -25.250 -7.248 26.268 1.00 59.12 91 ARG A O 1
ATOM 655 N N . ALA A 1 92 ? -24.916 -5.380 27.481 1.00 56.38 92 ALA A N 1
ATOM 656 C CA . ALA A 1 92 ? -23.611 -5.748 28.026 1.00 56.38 92 ALA A CA 1
ATOM 657 C C . ALA A 1 92 ? -23.764 -6.231 29.469 1.00 56.38 92 ALA A C 1
ATOM 659 O O . ALA A 1 92 ? -24.550 -5.587 30.200 1.00 56.38 92 ALA A O 1
#

Sequence (92 aa):
MKIGLVAMGVGAAVLAIVGVVLILLPASSASFGWFAYQPSRDFGFVGGLSPVPPARSWGIALLVVAVALGAFAAGWALGSARTRKLERSGRA

Foldseek 3Di:
DVVVLVVLLVQLVVLLVQLVVLQPPDDQAQPDDPVCDPVSQDDPPPPRDGSDDPSNVSSVVSNVVSVVSNVVSVVVVVVVVVVVVCVVVVND

pLDDT: mean 77.86, std 12.8, range [51.81, 93.75]

Organism: Agromyces mediolanus (NCBI:txid41986)